Protein AF-A0A3M8QRM2-F1 (afdb_monomer)

Secondary structure (DSSP, 8-state):
---------------------------------HHHHHHHHTT--STTSHHHHHHHHHHHHHHHT-SS--HHHHHHHHHHHHHHTTSTTTHHHHHHHHHHHHHHHHHHHHHHHHHHHHHHHHHHHHHHHHHHHHHHHHHHHHHHHHHHHHHHHHHHT-----

Structure (mmCIF, N/CA/C/O backbone):
data_AF-A0A3M8QRM2-F1
#
_entry.id   AF-A0A3M8QRM2-F1
#
loop_
_atom_site.group_PDB
_atom_site.id
_atom_site.type_symbol
_atom_site.label_atom_id
_atom_site.label_alt_id
_atom_site.label_comp_id
_atom_site.label_asym_id
_atom_site.label_entity_id
_atom_site.label_seq_id
_atom_site.pdbx_PDB_ins_code
_atom_site.Cartn_x
_atom_site.Cartn_y
_atom_site.Cartn_z
_atom_site.occupancy
_atom_site.B_iso_or_equiv
_atom_site.auth_seq_id
_atom_site.auth_comp_id
_atom_site.auth_asym_id
_atom_site.auth_atom_id
_atom_site.pdbx_PDB_model_num
ATOM 1 N N . MET A 1 1 ? 6.748 -41.366 5.808 1.00 39.81 1 MET A N 1
ATOM 2 C CA . MET A 1 1 ? 7.653 -41.589 6.959 1.00 39.81 1 MET A CA 1
ATOM 3 C C . MET A 1 1 ? 6.977 -41.022 8.196 1.00 39.81 1 MET A C 1
ATOM 5 O O . MET A 1 1 ? 6.457 -39.918 8.132 1.00 39.81 1 MET A O 1
ATOM 9 N N . ASN A 1 2 ? 6.880 -41.847 9.238 1.00 37.50 2 ASN A N 1
ATOM 10 C CA . ASN A 1 2 ? 6.016 -41.687 10.411 1.00 37.50 2 ASN A CA 1
ATOM 11 C C . ASN A 1 2 ? 6.330 -40.464 11.297 1.00 37.50 2 ASN A C 1
ATOM 13 O O . ASN A 1 2 ? 7.507 -40.163 11.503 1.00 37.50 2 ASN A O 1
ATOM 17 N N . PRO A 1 3 ? 5.304 -39.845 11.913 1.00 53.81 3 PRO A N 1
ATOM 18 C CA . PRO A 1 3 ? 5.458 -38.874 12.991 1.00 53.81 3 PRO A CA 1
ATOM 19 C C . PRO A 1 3 ? 5.691 -39.585 14.336 1.00 53.81 3 PRO A C 1
ATOM 21 O O . PRO A 1 3 ? 5.033 -40.576 14.655 1.00 53.81 3 PRO A O 1
ATOM 24 N N . ARG A 1 4 ? 6.629 -39.084 15.148 1.00 53.94 4 ARG A N 1
ATOM 25 C CA . ARG A 1 4 ? 6.866 -39.569 16.516 1.00 53.94 4 ARG A CA 1
ATOM 26 C C . ARG A 1 4 ? 6.102 -38.711 17.522 1.00 53.94 4 ARG A C 1
ATOM 28 O O . ARG A 1 4 ? 6.549 -37.632 17.892 1.00 53.94 4 ARG A O 1
ATOM 35 N N . CYS A 1 5 ? 4.969 -39.244 17.972 1.00 37.34 5 CYS A N 1
ATOM 36 C CA . CYS A 1 5 ? 4.328 -38.904 19.237 1.00 37.34 5 CYS A CA 1
ATOM 37 C C . CYS A 1 5 ? 5.231 -39.312 20.410 1.00 37.34 5 CYS A C 1
ATOM 39 O O . CYS A 1 5 ? 5.727 -40.437 20.435 1.00 37.34 5 CYS A O 1
ATOM 41 N N . TRP A 1 6 ? 5.367 -38.440 21.406 1.00 51.44 6 TRP A N 1
ATOM 42 C CA . TRP A 1 6 ? 5.721 -38.833 22.769 1.00 51.44 6 TRP A CA 1
ATOM 43 C C . TRP A 1 6 ? 4.618 -38.343 23.705 1.00 51.44 6 TRP A C 1
ATOM 45 O O . TRP A 1 6 ? 4.428 -37.148 23.906 1.00 51.44 6 TRP A O 1
ATOM 55 N N . LEU A 1 7 ? 3.866 -39.317 24.215 1.00 45.44 7 LEU A N 1
ATOM 56 C CA . LEU A 1 7 ? 2.992 -39.221 25.375 1.00 45.44 7 LEU A CA 1
ATOM 57 C C . LEU A 1 7 ? 3.862 -39.295 26.633 1.00 45.44 7 LEU A C 1
ATOM 59 O O . LEU A 1 7 ? 4.697 -40.191 26.745 1.00 45.44 7 LEU A O 1
ATOM 63 N N . ALA A 1 8 ? 3.606 -38.422 27.601 1.00 49.69 8 ALA A N 1
ATOM 64 C CA . ALA A 1 8 ? 3.972 -38.654 28.992 1.00 49.69 8 ALA A CA 1
ATOM 65 C C . ALA A 1 8 ? 2.718 -38.456 29.850 1.00 49.69 8 ALA A C 1
ATOM 67 O O . ALA A 1 8 ? 2.223 -37.342 30.013 1.00 49.69 8 ALA A O 1
ATOM 68 N N . LEU A 1 9 ? 2.185 -39.582 30.332 1.00 43.50 9 LEU A N 1
ATOM 69 C CA . LEU A 1 9 ? 1.168 -39.663 31.374 1.00 43.50 9 LEU A CA 1
ATOM 70 C C . LEU A 1 9 ? 1.774 -39.250 32.721 1.00 43.50 9 LEU A C 1
ATOM 72 O O . LEU A 1 9 ? 2.837 -39.738 33.097 1.00 43.50 9 LEU A O 1
ATOM 76 N N . GLY A 1 10 ? 1.029 -38.455 33.484 1.00 43.53 10 GLY A N 1
ATOM 77 C CA . GLY A 1 10 ? 1.245 -38.238 34.912 1.00 43.53 10 GLY A CA 1
ATOM 78 C C . GLY A 1 10 ? -0.099 -38.084 35.618 1.00 43.53 10 GLY A C 1
ATOM 79 O O . GLY A 1 10 ? -0.721 -37.031 35.545 1.00 43.53 10 GLY A O 1
ATOM 80 N N . LEU A 1 11 ? -0.554 -39.173 36.241 1.00 41.69 11 LEU A N 1
ATOM 81 C CA . LEU A 1 11 ? -1.730 -39.278 37.112 1.00 41.69 11 LEU A CA 1
ATOM 82 C C . LEU A 1 11 ? -1.533 -38.484 38.414 1.00 41.69 11 LEU A C 1
ATOM 84 O O . LEU A 1 11 ? -0.445 -38.519 38.983 1.00 41.69 11 LEU A O 1
ATOM 88 N N . GLY A 1 12 ? -2.597 -37.862 38.938 1.00 40.59 12 GLY A N 1
ATOM 89 C CA . GLY A 1 12 ? -2.532 -37.208 40.249 1.00 40.59 12 GLY A CA 1
ATOM 90 C C . GLY A 1 12 ? -3.820 -36.554 40.759 1.00 40.59 12 GLY A C 1
ATOM 91 O O . GLY A 1 12 ? -3.872 -35.340 40.849 1.00 40.59 12 GLY A O 1
ATOM 92 N N . VAL A 1 13 ? -4.801 -37.389 41.125 1.00 43.09 13 VAL A N 1
ATOM 93 C CA . VAL A 1 13 ? -5.749 -37.257 42.261 1.00 43.09 13 VAL A CA 1
ATOM 94 C C . VAL A 1 13 ? -6.750 -36.080 42.314 1.00 43.09 13 VAL A C 1
ATOM 96 O O . VAL A 1 13 ? -6.422 -34.904 42.408 1.00 43.09 13 VAL A O 1
ATOM 99 N N . SER A 1 14 ? -8.022 -36.488 42.357 1.00 47.94 14 SER A N 1
ATOM 100 C CA . SER A 1 14 ? -9.252 -35.747 42.649 1.00 47.94 14 SER A CA 1
ATOM 101 C C . SER A 1 14 ? -9.298 -35.115 44.045 1.00 47.94 14 SER A C 1
ATOM 103 O O . SER A 1 14 ? -8.736 -35.688 44.970 1.00 47.94 14 SER A O 1
ATOM 105 N N . LEU A 1 15 ? -10.097 -34.049 44.218 1.00 44.78 15 LEU A N 1
ATOM 106 C CA . LEU A 1 15 ? -11.106 -33.912 45.290 1.00 44.78 15 LEU A CA 1
ATOM 107 C C . LEU A 1 15 ? -11.926 -32.602 45.156 1.00 44.78 15 LEU A C 1
ATOM 109 O O . LEU A 1 15 ? -11.358 -31.531 44.976 1.00 44.78 15 LEU A O 1
ATOM 113 N N . LEU A 1 16 ? -13.249 -32.744 45.356 1.00 43.75 16 LEU A N 1
ATOM 114 C CA . LEU A 1 16 ? -14.267 -31.752 45.780 1.00 43.75 16 LEU A CA 1
ATOM 115 C C . LEU A 1 16 ? -14.790 -30.771 44.701 1.00 43.75 16 LEU A C 1
ATOM 117 O O . LEU A 1 16 ? -14.080 -29.915 44.201 1.00 43.75 16 LEU A O 1
ATOM 121 N N . SER A 1 17 ? -16.021 -30.944 44.202 1.00 49.72 17 SER A N 1
ATOM 122 C CA . SER A 1 17 ? -17.311 -30.603 44.842 1.00 49.72 17 SER A CA 1
ATOM 123 C C . SER A 1 17 ? -17.619 -29.100 44.851 1.00 49.72 17 SER A C 1
ATOM 125 O O . SER A 1 17 ? -17.290 -28.404 45.806 1.00 49.72 17 SER A O 1
ATOM 127 N N . ALA A 1 18 ? -18.356 -28.644 43.832 1.00 39.75 18 ALA A N 1
ATOM 128 C CA . ALA A 1 18 ? -19.303 -27.532 43.928 1.00 39.75 18 ALA A CA 1
ATOM 129 C C . ALA A 1 18 ? -20.312 -27.610 42.766 1.00 39.75 18 ALA A C 1
ATOM 131 O O . ALA A 1 18 ? -19.945 -27.494 41.598 1.00 39.75 18 ALA A O 1
ATOM 132 N N . CYS A 1 19 ? -21.588 -27.816 43.091 1.00 42.44 19 CYS A N 1
ATOM 133 C CA . CYS A 1 19 ? -22.697 -27.620 42.165 1.00 42.44 19 CYS A CA 1
ATOM 134 C C . CYS A 1 19 ? -22.914 -26.121 41.938 1.00 42.44 19 CYS A C 1
ATOM 136 O O . CYS A 1 19 ? -23.173 -25.388 42.889 1.00 42.44 19 CYS A O 1
ATOM 138 N N . ALA A 1 20 ? -22.916 -25.691 40.681 1.00 39.47 20 ALA A N 1
ATOM 139 C CA . ALA A 1 20 ? -23.697 -24.543 40.241 1.00 39.47 20 ALA A CA 1
ATOM 140 C C . ALA A 1 20 ? -24.112 -24.781 38.781 1.00 39.47 20 ALA A C 1
ATOM 142 O O . ALA A 1 20 ? -23.257 -25.144 37.969 1.00 39.47 20 ALA A O 1
ATOM 143 N N . PRO A 1 21 ? -25.394 -24.605 38.414 1.00 40.81 21 PRO A N 1
ATOM 144 C CA . PRO A 1 21 ? -25.775 -24.557 37.016 1.00 40.81 21 PRO A CA 1
ATOM 145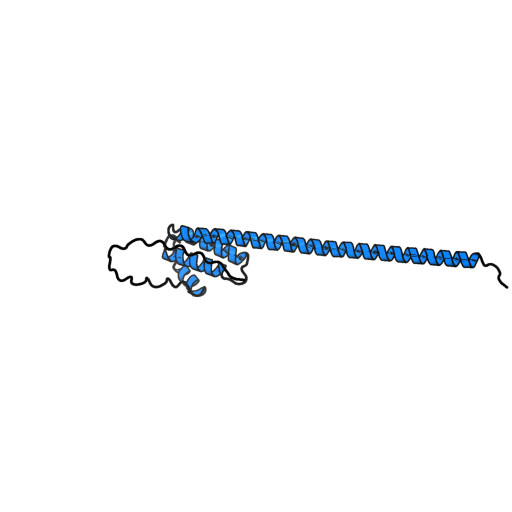 C C . PRO A 1 21 ? -25.130 -23.305 36.423 1.00 40.81 21 PRO A C 1
ATOM 147 O O . PRO A 1 21 ? -25.582 -22.185 36.661 1.00 40.81 21 PRO A O 1
ATOM 150 N N . PHE A 1 22 ? -24.054 -23.482 35.659 1.00 38.78 22 PHE A N 1
ATOM 151 C CA . PHE A 1 22 ? -23.626 -22.457 34.721 1.00 38.78 22 PHE A CA 1
ATOM 152 C C . PHE A 1 22 ? -24.723 -22.357 33.663 1.00 38.78 22 PHE A C 1
ATOM 154 O O . PHE A 1 22 ? -24.724 -23.060 32.655 1.00 38.78 22 PHE A O 1
ATOM 161 N N . VAL A 1 23 ? -25.686 -21.475 33.923 1.00 43.22 23 VAL A N 1
ATOM 162 C CA . VAL A 1 23 ? -26.374 -20.747 32.866 1.00 43.22 23 VAL A CA 1
ATOM 163 C C . VAL A 1 23 ? -25.251 -20.146 32.037 1.00 43.22 23 VAL A C 1
ATOM 165 O O . VAL A 1 23 ? -24.559 -19.237 32.497 1.00 43.22 23 VAL A O 1
ATOM 168 N N . SER A 1 24 ? -24.991 -20.725 30.865 1.00 37.16 24 SER A N 1
ATOM 169 C CA . SER A 1 24 ? -24.082 -20.122 29.905 1.00 37.16 24 SER A CA 1
ATOM 170 C C . SER A 1 24 ? -24.541 -18.676 29.721 1.00 37.16 24 SER A C 1
ATOM 172 O O . SER A 1 24 ? -25.699 -18.473 29.338 1.00 37.16 24 SER A O 1
ATOM 174 N N . PRO A 1 25 ? -23.709 -17.664 30.023 1.00 40.84 25 PRO A N 1
ATOM 175 C CA . PRO A 1 25 ? -24.023 -16.323 29.587 1.00 40.84 25 PRO A CA 1
ATOM 176 C C . PRO A 1 25 ? -24.157 -16.412 28.072 1.00 40.84 25 PRO A C 1
ATOM 178 O O . PRO A 1 25 ? -23.258 -16.892 27.378 1.00 40.84 25 PRO A O 1
ATOM 181 N N . LEU A 1 26 ? -25.344 -16.039 27.603 1.00 37.56 26 LEU A N 1
ATOM 182 C CA . LEU A 1 26 ? -25.668 -15.818 26.206 1.00 37.56 26 LEU A CA 1
ATOM 183 C C . LEU A 1 26 ? -24.424 -15.232 25.513 1.00 37.56 26 LEU A C 1
ATOM 185 O O . LEU A 1 26 ? -23.876 -14.254 26.038 1.00 37.56 26 LEU A O 1
ATOM 189 N N . PRO A 1 27 ? -23.937 -15.806 24.397 1.00 41.41 27 PRO A N 1
ATOM 190 C CA . PRO A 1 27 ? -22.798 -15.221 23.707 1.00 41.41 27 PRO A CA 1
ATOM 191 C C . PRO A 1 27 ? -23.145 -13.755 23.420 1.00 41.41 27 PRO A C 1
ATOM 193 O O . PRO A 1 27 ? -24.252 -13.491 22.932 1.00 41.41 27 PRO A O 1
ATOM 196 N N . PRO A 1 28 ? -22.271 -12.783 23.746 1.00 44.69 28 PRO A N 1
ATOM 197 C CA . PRO A 1 28 ? -22.489 -11.427 23.289 1.00 44.69 28 PRO A CA 1
ATOM 198 C C . PRO A 1 28 ? -22.466 -11.531 21.775 1.00 44.69 28 PRO A C 1
ATOM 200 O O . PRO A 1 28 ? -21.438 -11.842 21.195 1.00 44.69 28 PRO A O 1
ATOM 203 N N . ASN A 1 29 ? -23.619 -11.388 21.144 1.00 49.47 29 ASN A N 1
ATOM 204 C CA . ASN A 1 29 ? -23.720 -11.335 19.704 1.00 49.47 29 ASN A CA 1
ATOM 205 C C . ASN A 1 29 ? -23.404 -9.884 19.315 1.00 49.47 29 ASN A C 1
ATOM 207 O O . ASN A 1 29 ? -24.252 -9.023 19.574 1.00 49.47 29 ASN A O 1
ATOM 211 N N . PRO A 1 30 ? -22.233 -9.542 18.736 1.00 48.34 30 PRO A N 1
ATOM 212 C CA . PRO A 1 30 ? -21.995 -8.215 18.209 1.00 48.34 30 PRO A CA 1
ATOM 213 C C . PRO A 1 30 ? -22.072 -8.248 16.677 1.00 48.34 30 PRO A C 1
ATOM 215 O O . PRO A 1 30 ? -21.468 -7.417 16.014 1.00 48.34 30 PRO A O 1
ATOM 218 N N . ALA A 1 31 ? -22.810 -9.190 16.080 1.00 46.81 31 ALA A N 1
ATOM 219 C CA . ALA A 1 31 ? -23.088 -9.182 14.647 1.00 46.81 31 ALA A CA 1
ATOM 220 C C . ALA A 1 31 ? -24.291 -8.273 14.340 1.00 46.81 31 ALA A C 1
ATOM 222 O O . ALA A 1 31 ? -25.244 -8.659 13.669 1.00 46.81 31 ALA A O 1
ATOM 223 N N . GLY A 1 32 ? -24.278 -7.050 14.873 1.00 57.84 32 GLY A N 1
ATOM 224 C CA . GLY A 1 32 ? -25.130 -5.998 14.340 1.00 57.84 32 GLY A CA 1
ATOM 225 C C . GLY A 1 32 ? -24.547 -5.566 13.001 1.00 57.84 32 GLY A C 1
ATOM 226 O O . GLY A 1 32 ? -23.354 -5.279 12.920 1.00 57.84 32 GLY A O 1
ATOM 227 N N . SER A 1 33 ? -25.366 -5.507 11.950 1.00 70.75 33 SER A N 1
ATOM 228 C CA . SER A 1 33 ? -24.948 -4.858 10.703 1.00 70.75 33 SER A CA 1
ATOM 229 C C . SER A 1 33 ? -24.428 -3.443 11.009 1.00 70.75 33 SER A C 1
ATOM 231 O O . SER A 1 33 ? -24.876 -2.815 11.972 1.00 70.75 33 SER A O 1
ATOM 233 N N . ARG A 1 34 ? -23.473 -2.920 10.230 1.00 74.25 34 ARG A N 1
ATOM 234 C CA . ARG A 1 34 ? -22.861 -1.601 10.492 1.00 74.25 34 ARG A CA 1
ATOM 235 C C . ARG A 1 34 ? -23.907 -0.496 10.710 1.00 74.25 34 ARG A C 1
ATOM 237 O O . ARG A 1 34 ? -23.721 0.350 11.577 1.00 74.25 34 ARG A O 1
ATOM 244 N N . SER A 1 35 ? -25.028 -0.537 9.991 1.00 75.62 35 SER A N 1
ATOM 245 C CA . SER A 1 35 ? -26.160 0.383 10.177 1.00 75.62 35 SER A CA 1
ATOM 246 C C . SER A 1 35 ? -26.809 0.268 11.562 1.00 75.62 35 SER A C 1
ATOM 248 O O . SER A 1 35 ? -27.144 1.282 12.168 1.00 75.62 35 SER A O 1
ATOM 250 N N . THR A 1 36 ? -26.920 -0.940 12.116 1.00 77.44 36 THR A N 1
ATOM 251 C CA . THR A 1 36 ? -27.390 -1.182 13.488 1.00 77.44 36 THR A CA 1
ATOM 252 C C . THR A 1 36 ? -26.438 -0.583 14.525 1.00 77.44 36 THR A C 1
ATOM 254 O O . THR A 1 36 ? -26.889 0.014 15.500 1.00 77.44 36 THR A O 1
ATOM 257 N N . LEU A 1 37 ? -25.123 -0.706 14.321 1.00 79.06 37 LEU A N 1
ATOM 258 C CA . LEU A 1 37 ? -24.119 -0.121 15.220 1.00 79.06 37 LEU A CA 1
ATOM 259 C C . LEU A 1 37 ? -24.134 1.414 15.167 1.00 79.06 37 LEU A C 1
ATOM 261 O O . LEU A 1 37 ? -24.126 2.059 16.213 1.00 79.06 37 LEU A O 1
ATOM 265 N N . LEU A 1 38 ? -24.249 1.990 13.967 1.00 79.44 38 LEU A N 1
ATOM 266 C CA . LEU A 1 38 ? -24.386 3.437 13.769 1.00 79.44 38 LEU A CA 1
ATOM 267 C C . LEU A 1 38 ? -25.672 3.992 14.405 1.00 79.44 38 LEU A C 1
ATOM 269 O O . LEU A 1 38 ? -25.650 5.074 14.983 1.00 79.44 38 LEU A O 1
ATOM 273 N N . GLY A 1 39 ? -26.776 3.240 14.372 1.00 75.06 39 GLY A N 1
ATOM 274 C CA . GLY A 1 39 ? -28.000 3.611 15.089 1.00 75.06 39 GLY A CA 1
ATOM 275 C C . GLY A 1 39 ? -27.810 3.636 16.610 1.00 75.06 39 GLY A C 1
ATOM 276 O O . GLY A 1 39 ? -28.279 4.551 17.280 1.00 75.06 39 GLY A O 1
ATOM 277 N N . ARG A 1 40 ? -27.059 2.678 17.173 1.00 75.56 40 ARG A N 1
ATOM 278 C CA . ARG A 1 40 ? -26.759 2.645 18.618 1.00 75.56 40 ARG A CA 1
ATOM 279 C C . ARG A 1 40 ? -25.806 3.763 19.043 1.00 75.56 40 ARG A C 1
ATOM 281 O O . ARG A 1 40 ? -25.958 4.284 20.147 1.00 75.56 40 ARG A O 1
ATOM 288 N N . LEU A 1 41 ? -24.894 4.187 18.168 1.00 79.06 41 LEU A N 1
ATOM 289 C CA . LEU A 1 41 ? -24.037 5.354 18.403 1.00 79.06 41 LEU A CA 1
ATOM 290 C C . LEU A 1 41 ? -24.822 6.654 18.598 1.00 79.06 41 LEU A C 1
ATOM 292 O O . LEU A 1 41 ? -24.382 7.504 19.358 1.00 79.06 41 LEU A O 1
ATOM 296 N N . GLN A 1 42 ? -25.994 6.822 17.979 1.00 78.00 42 GLN A N 1
ATOM 297 C CA . GLN A 1 42 ? -26.798 8.038 18.185 1.00 78.00 42 GLN A CA 1
ATOM 298 C C . GLN A 1 42 ? -27.278 8.193 19.637 1.00 78.00 42 GLN A C 1
ATOM 300 O O . GLN A 1 42 ? -27.570 9.299 20.078 1.00 78.00 42 GLN A O 1
ATOM 305 N N . SER A 1 43 ? -27.334 7.086 20.384 1.00 75.44 43 SER A 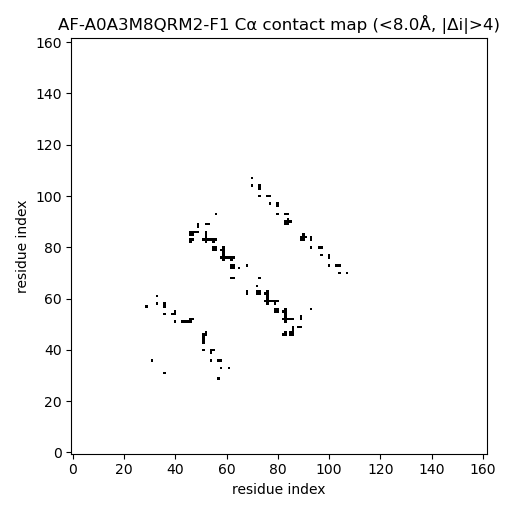N 1
ATOM 306 C CA . SER A 1 43 ? -27.661 7.063 21.814 1.00 75.44 43 SER A CA 1
ATOM 307 C C . SER A 1 43 ? -26.430 7.046 22.730 1.00 75.44 43 SER A C 1
ATOM 309 O O . SER A 1 43 ? -26.570 7.080 23.953 1.00 75.44 43 SER A O 1
ATOM 311 N N . CYS A 1 44 ? -25.224 6.987 22.160 1.00 74.75 44 CYS A N 1
ATOM 312 C CA . CYS A 1 44 ? -23.985 7.078 22.917 1.00 74.75 44 CYS A CA 1
ATOM 313 C C . CYS A 1 44 ? -23.741 8.529 23.343 1.00 74.75 44 CYS A C 1
ATOM 315 O O . CYS A 1 44 ? -23.474 9.393 22.514 1.00 74.75 44 CYS A O 1
ATOM 317 N N . GLY A 1 45 ? -23.826 8.782 24.651 1.00 68.44 45 GLY A N 1
ATOM 318 C CA . GLY A 1 45 ? -23.303 9.998 25.275 1.00 68.44 45 GLY A CA 1
ATOM 319 C C . GLY A 1 45 ? -21.778 9.932 25.413 1.00 68.44 45 GLY A C 1
ATOM 320 O O . GLY A 1 45 ? -21.066 9.684 24.444 1.00 68.44 45 GLY A O 1
ATOM 321 N N . SER A 1 46 ? -21.244 10.116 26.625 1.00 64.88 46 SER A N 1
ATOM 322 C CA . SER A 1 46 ? -19.809 9.906 26.852 1.00 64.88 46 SER A CA 1
ATOM 323 C C . SER A 1 46 ? -19.428 8.430 26.650 1.00 64.88 46 SER A C 1
ATOM 325 O O . SER A 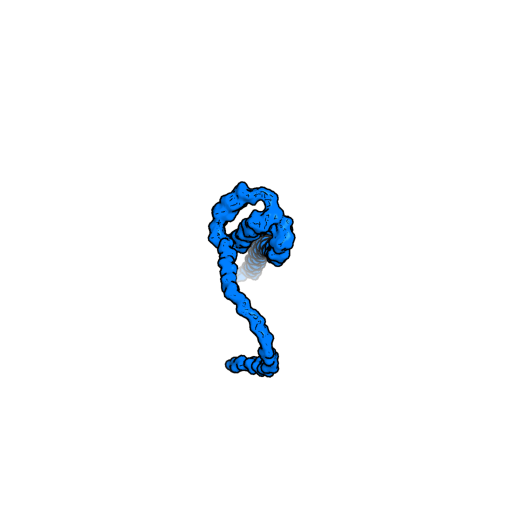1 46 ? -20.098 7.519 27.146 1.00 64.88 46 SER A O 1
ATOM 327 N N . ALA A 1 47 ? -18.308 8.179 25.963 1.00 62.91 47 ALA A N 1
ATOM 328 C CA . ALA A 1 47 ? -17.784 6.831 25.703 1.00 62.91 47 ALA A CA 1
ATOM 329 C C . ALA A 1 47 ? -17.310 6.087 26.975 1.00 62.91 47 ALA A C 1
ATOM 331 O O . ALA A 1 47 ? -16.853 4.949 26.904 1.00 62.91 47 ALA A O 1
ATOM 332 N N . ALA A 1 48 ? -17.454 6.700 28.155 1.00 70.38 48 ALA A N 1
ATOM 333 C CA . ALA A 1 48 ? -17.123 6.096 29.442 1.00 70.38 48 ALA A CA 1
ATOM 334 C C . ALA A 1 48 ? -18.054 4.923 29.807 1.00 70.38 48 ALA A C 1
ATOM 336 O O . ALA A 1 48 ? -17.652 4.019 30.542 1.00 70.38 48 ALA A O 1
ATOM 337 N N . GLY A 1 49 ? -19.290 4.902 29.295 1.00 84.69 49 GLY A N 1
ATOM 338 C CA . GLY A 1 49 ? -20.230 3.808 29.541 1.00 84.69 49 GLY A CA 1
ATOM 339 C C . GLY A 1 49 ? -19.810 2.512 28.841 1.00 84.69 49 GLY A C 1
ATOM 340 O O . GLY A 1 49 ? -19.557 2.509 27.637 1.00 84.69 49 GLY A O 1
ATOM 341 N N . ALA A 1 50 ? -19.802 1.388 29.566 1.00 87.62 50 ALA A N 1
ATOM 342 C CA . ALA A 1 50 ? -19.376 0.087 29.034 1.00 87.62 50 ALA A CA 1
ATOM 343 C C . ALA A 1 50 ? -20.182 -0.362 27.796 1.00 87.62 50 ALA A C 1
ATOM 345 O O . ALA A 1 50 ? -19.637 -0.981 26.884 1.00 87.62 50 ALA A O 1
ATOM 346 N N . SER A 1 51 ? -21.475 -0.027 27.727 1.00 87.75 51 SER A N 1
ATOM 347 C CA . SER A 1 51 ? -22.317 -0.302 26.555 1.00 87.75 51 SER A CA 1
ATOM 348 C C . SER A 1 51 ? -21.858 0.471 25.318 1.00 87.75 51 SER A C 1
ATOM 350 O O . SER A 1 51 ? -21.817 -0.098 24.230 1.00 87.75 51 SER A O 1
ATOM 352 N N . CYS A 1 52 ? -21.478 1.738 25.487 1.00 90.88 52 CYS A N 1
ATOM 353 C CA . CYS A 1 52 ? -21.005 2.577 24.398 1.00 90.88 52 CYS A CA 1
ATOM 354 C C . CYS A 1 52 ? -19.605 2.164 23.929 1.00 90.88 52 CYS A C 1
ATOM 356 O O . CYS A 1 52 ? -19.375 1.992 22.733 1.00 90.88 52 CYS A O 1
ATOM 358 N N . ALA A 1 53 ? -18.697 1.886 24.869 1.00 92.31 53 ALA A N 1
ATOM 359 C CA . ALA A 1 53 ? -17.364 1.380 24.557 1.00 92.31 53 ALA A CA 1
ATOM 360 C C . ALA A 1 53 ? -17.409 0.074 23.741 1.00 92.31 53 ALA A C 1
ATOM 362 O O . ALA A 1 53 ? -16.648 -0.086 22.789 1.00 92.31 53 ALA A O 1
ATOM 363 N N . LYS A 1 54 ? -18.361 -0.825 24.034 1.00 92.12 54 LYS A N 1
ATOM 364 C CA . LYS A 1 54 ? -18.591 -2.047 23.240 1.00 92.12 54 LYS A CA 1
ATOM 365 C C . LYS A 1 54 ? -19.102 -1.766 21.823 1.00 92.12 54 LYS A C 1
ATOM 367 O O . LYS A 1 54 ? -18.751 -2.502 20.906 1.00 92.12 54 LYS A O 1
ATOM 372 N N . VAL A 1 55 ? -19.911 -0.722 21.621 1.00 91.94 55 VAL A N 1
ATOM 373 C CA . VAL A 1 55 ? -20.358 -0.312 20.275 1.00 91.94 55 VAL A CA 1
ATOM 374 C C . VAL A 1 55 ? -19.180 0.217 19.456 1.00 91.94 55 VAL A C 1
ATOM 376 O O . VAL A 1 55 ? -19.008 -0.209 18.316 1.00 91.94 55 VAL A O 1
ATOM 379 N N . HIS A 1 56 ? -18.339 1.072 20.045 1.00 93.69 56 HIS A N 1
ATOM 380 C CA . HIS A 1 56 ? -17.116 1.564 19.405 1.00 93.69 56 HIS A CA 1
ATOM 381 C C . HIS A 1 56 ? -16.141 0.424 19.070 1.00 93.69 56 HIS A C 1
ATOM 383 O O . HIS A 1 56 ? -15.651 0.339 17.946 1.00 93.69 56 HIS A O 1
ATOM 389 N N . LEU A 1 57 ? -15.925 -0.521 19.992 1.00 94.62 57 LEU A N 1
ATOM 390 C CA . LEU A 1 57 ? -15.112 -1.710 19.724 1.00 94.62 57 LEU A CA 1
ATOM 391 C C . LEU A 1 57 ? -15.670 -2.529 18.545 1.00 94.62 57 LEU A C 1
ATOM 393 O O . LEU A 1 57 ? -14.926 -2.876 17.630 1.00 94.62 57 LEU A O 1
ATOM 397 N N . ALA A 1 58 ? -16.981 -2.778 18.514 1.00 93.69 58 ALA A N 1
ATOM 398 C CA . ALA A 1 58 ? -17.615 -3.508 17.416 1.00 93.69 58 ALA A CA 1
ATOM 399 C C . ALA A 1 58 ? -17.499 -2.773 16.065 1.00 93.69 58 ALA A C 1
ATOM 401 O O . ALA A 1 58 ? -17.341 -3.409 15.022 1.00 93.69 58 ALA A O 1
ATOM 402 N N . LEU A 1 59 ? -17.546 -1.437 16.061 1.00 94.06 59 LEU A N 1
ATOM 403 C CA . LEU A 1 59 ? -17.317 -0.639 14.855 1.00 94.06 59 LEU A CA 1
ATOM 404 C C . LEU A 1 59 ? -15.872 -0.716 14.380 1.00 94.06 59 LEU A C 1
ATOM 406 O O . LEU A 1 59 ? -15.649 -0.903 13.184 1.00 94.06 59 LEU A O 1
ATOM 410 N N . ALA A 1 60 ? -14.907 -0.630 15.298 1.00 95.62 60 ALA A N 1
ATOM 411 C CA . ALA A 1 60 ? -13.503 -0.836 14.977 1.00 95.62 60 ALA A CA 1
ATOM 412 C C . ALA A 1 60 ? -13.286 -2.197 14.310 1.00 95.62 60 ALA A C 1
ATOM 414 O O . ALA A 1 60 ? -12.702 -2.267 13.233 1.00 95.62 60 ALA A O 1
ATOM 415 N N . GLU A 1 61 ? -13.820 -3.273 14.890 1.00 94.81 61 GLU A N 1
ATOM 416 C CA . GLU A 1 61 ? -13.763 -4.604 14.280 1.00 94.81 61 GLU A CA 1
ATOM 417 C C . GLU A 1 61 ? -14.431 -4.649 12.902 1.00 94.81 61 GLU A C 1
ATOM 419 O O . GLU A 1 61 ? -13.913 -5.289 11.989 1.00 94.81 61 GLU A O 1
ATOM 424 N N . GLY A 1 62 ? -15.555 -3.952 12.724 1.00 94.19 62 GLY A N 1
ATOM 425 C CA . GLY A 1 62 ? -16.223 -3.821 11.431 1.00 94.19 62 GLY A CA 1
ATOM 426 C C . GLY A 1 62 ? -15.337 -3.166 10.369 1.00 94.19 62 GLY A C 1
ATOM 427 O O . GLY A 1 62 ? -15.291 -3.643 9.237 1.00 94.19 62 GLY A O 1
ATOM 428 N N . TYR A 1 63 ? -14.589 -2.121 10.731 1.00 94.94 63 TYR A N 1
ATOM 429 C CA . TYR A 1 63 ? -13.604 -1.498 9.844 1.00 94.94 63 TYR A CA 1
ATOM 430 C C . TYR A 1 63 ? -12.418 -2.421 9.536 1.00 94.94 63 TYR A C 1
ATOM 432 O O . TYR A 1 63 ? -11.932 -2.426 8.406 1.00 94.94 63 TYR A O 1
ATOM 440 N N . LEU A 1 64 ? -11.973 -3.219 10.510 1.00 94.94 64 LEU A N 1
ATOM 441 C CA . LEU A 1 64 ? -10.868 -4.170 10.340 1.00 94.94 64 LEU A CA 1
ATOM 442 C C . LEU A 1 64 ? -11.252 -5.410 9.522 1.00 94.94 64 LEU A C 1
ATOM 444 O O . LEU A 1 64 ? -10.372 -6.056 8.963 1.00 94.94 64 LEU A O 1
ATOM 448 N N . ARG A 1 65 ? -12.545 -5.739 9.437 1.00 93.94 65 ARG A N 1
ATOM 449 C CA . ARG A 1 65 ? -13.085 -6.803 8.572 1.00 93.94 65 ARG A CA 1
ATOM 450 C C . ARG A 1 65 ? -13.462 -6.314 7.170 1.00 93.94 65 ARG A C 1
ATOM 452 O O . ARG A 1 65 ? -13.927 -7.121 6.371 1.00 93.94 65 ARG A O 1
ATOM 459 N N . ALA A 1 66 ? -13.324 -5.019 6.880 1.00 90.00 66 ALA A N 1
ATOM 460 C CA . ALA A 1 66 ? -13.589 -4.499 5.545 1.00 90.00 66 ALA A CA 1
ATOM 461 C C . ALA A 1 66 ? -12.599 -5.103 4.540 1.00 90.00 66 ALA A C 1
ATOM 463 O O . ALA A 1 66 ? -11.403 -5.161 4.813 1.00 90.00 66 ALA A O 1
ATOM 464 N N . ASP A 1 67 ? -13.102 -5.519 3.382 1.00 88.00 67 ASP A N 1
ATOM 465 C CA . ASP A 1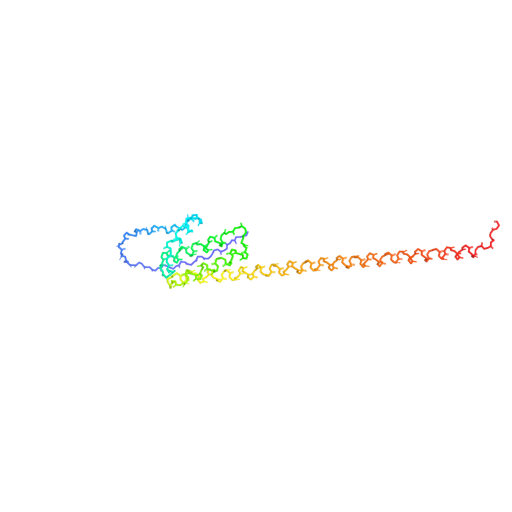 67 ? -12.289 -6.013 2.275 1.00 88.00 67 ASP A CA 1
ATOM 466 C C . ASP A 1 67 ? -12.523 -5.117 1.043 1.00 88.00 67 ASP A C 1
ATOM 468 O O . ASP A 1 67 ? -13.671 -5.000 0.598 1.00 88.00 67 ASP A O 1
ATOM 472 N N . PRO A 1 68 ? -11.489 -4.430 0.521 1.00 90.81 68 PRO A N 1
ATOM 473 C CA . PRO A 1 68 ? -10.114 -4.396 1.024 1.00 90.81 68 PRO A CA 1
ATOM 474 C C . PRO A 1 68 ? -9.953 -3.546 2.293 1.00 90.81 68 PRO A C 1
ATOM 476 O O . PRO A 1 68 ? -10.641 -2.540 2.495 1.00 90.81 68 PRO A O 1
ATOM 479 N N . VAL A 1 69 ? -8.968 -3.905 3.122 1.00 93.19 69 VAL A N 1
ATOM 480 C CA . VAL A 1 69 ? -8.497 -3.041 4.213 1.00 93.19 69 VAL A CA 1
ATOM 481 C C . VAL A 1 69 ? -7.712 -1.882 3.598 1.00 93.19 69 VAL A C 1
ATOM 483 O O . VAL A 1 69 ? -6.699 -2.086 2.933 1.00 93.19 69 VAL A O 1
ATOM 486 N N . THR A 1 70 ? -8.179 -0.657 3.822 1.00 94.81 70 THR A N 1
ATOM 487 C CA . THR A 1 70 ? -7.579 0.571 3.285 1.00 94.81 70 THR A CA 1
ATOM 488 C C . THR A 1 70 ? -7.014 1.429 4.409 1.00 94.81 70 THR A C 1
ATOM 490 O O . THR A 1 70 ? -7.387 1.274 5.572 1.00 94.81 70 THR A O 1
ATOM 493 N N . GLN A 1 71 ? -6.165 2.403 4.073 1.00 95.38 71 GLN A N 1
ATOM 494 C CA . GLN A 1 71 ? -5.683 3.386 5.048 1.00 95.38 71 GLN A CA 1
ATOM 495 C C . GLN A 1 71 ? -6.851 4.059 5.794 1.00 95.38 71 GLN A C 1
ATOM 497 O O . GLN A 1 71 ? -6.832 4.160 7.017 1.00 95.38 71 GLN A O 1
ATOM 502 N N . THR A 1 72 ? -7.921 4.417 5.079 1.00 95.94 72 THR A N 1
ATOM 503 C CA . THR A 1 72 ? -9.126 5.016 5.668 1.00 95.94 72 THR A CA 1
ATOM 504 C C . THR A 1 72 ? -9.840 4.079 6.643 1.00 95.94 72 THR A C 1
ATOM 506 O O . THR A 1 72 ? -10.322 4.541 7.681 1.00 95.94 72 THR A O 1
ATOM 509 N N . SER A 1 73 ? -9.918 2.772 6.356 1.00 96.25 73 SER A N 1
ATOM 510 C CA . SER A 1 73 ? -10.534 1.823 7.292 1.00 96.25 73 SER A CA 1
ATOM 511 C C . SER A 1 73 ? -9.668 1.617 8.535 1.00 96.25 73 SER A C 1
ATOM 513 O O . SER A 1 73 ? -10.210 1.579 9.637 1.00 96.25 73 SER A O 1
ATOM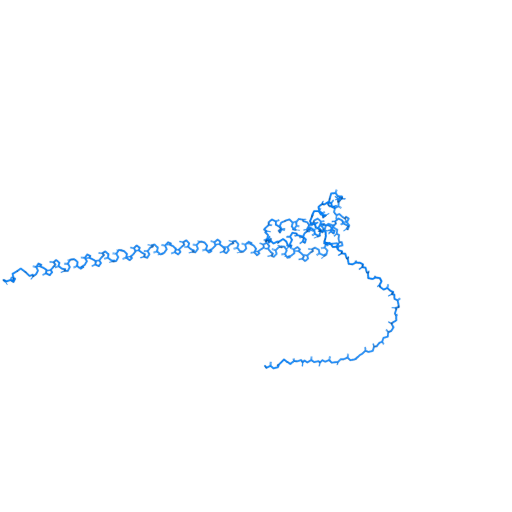 515 N N . LEU A 1 74 ? -8.338 1.597 8.402 1.00 97.19 74 LEU A N 1
ATOM 516 C CA . LEU A 1 74 ? -7.419 1.577 9.547 1.00 97.19 74 LEU A CA 1
ATOM 517 C C . LEU A 1 74 ? -7.518 2.846 10.397 1.00 97.19 74 LEU A C 1
ATOM 519 O O . LEU A 1 74 ? -7.493 2.766 11.625 1.00 97.19 74 LEU A O 1
ATOM 523 N N . ASP A 1 75 ? -7.656 4.008 9.762 1.00 96.69 75 ASP A N 1
ATOM 524 C CA . ASP A 1 75 ? -7.802 5.289 10.452 1.00 96.69 75 ASP A CA 1
ATOM 525 C C . ASP A 1 75 ? -9.122 5.378 11.212 1.00 96.69 75 ASP A C 1
ATOM 527 O O . ASP A 1 75 ? -9.140 5.771 12.382 1.00 96.69 75 ASP A O 1
ATOM 531 N N . SER A 1 76 ? -10.200 4.899 10.593 1.00 95.75 76 SER A N 1
ATOM 532 C CA . SER A 1 76 ? -11.503 4.773 11.244 1.00 95.75 76 SER A CA 1
ATOM 533 C C . SER A 1 76 ? -11.434 3.791 12.418 1.00 95.75 76 SER A C 1
ATOM 535 O O . SER A 1 76 ? -11.832 4.136 13.527 1.00 95.75 76 SER A O 1
ATOM 537 N N . ALA A 1 77 ? -10.843 2.606 12.226 1.00 97.06 77 ALA A N 1
ATOM 538 C CA . ALA A 1 77 ? -10.672 1.621 13.292 1.00 97.06 77 ALA A CA 1
ATOM 539 C C . ALA A 1 77 ? -9.857 2.173 14.472 1.00 97.06 77 ALA A C 1
ATOM 541 O O . ALA A 1 77 ? -10.252 2.004 15.621 1.00 97.06 77 ALA A O 1
ATOM 542 N N . ALA A 1 78 ? -8.747 2.869 14.209 1.00 97.56 78 ALA A N 1
ATOM 543 C CA . ALA A 1 78 ? -7.922 3.474 15.254 1.00 97.56 78 ALA A CA 1
ATOM 544 C C . ALA A 1 78 ? -8.684 4.526 16.070 1.00 97.56 78 ALA A C 1
ATOM 546 O O . ALA A 1 78 ? -8.461 4.635 17.276 1.00 97.56 78 ALA A O 1
ATOM 547 N N . SER A 1 79 ? -9.546 5.311 15.419 1.00 95.94 79 SER A N 1
ATOM 548 C CA . SER A 1 79 ? -10.374 6.318 16.084 1.00 95.94 79 SER A CA 1
ATOM 549 C C . SER A 1 79 ? -11.425 5.666 16.985 1.00 95.94 79 SER A C 1
ATOM 551 O O . SER A 1 79 ? -11.522 6.013 18.161 1.00 95.94 79 SER A O 1
ATOM 553 N N . GLU A 1 80 ? -12.132 4.653 16.483 1.00 95.38 80 GLU A N 1
ATOM 554 C CA . GLU A 1 80 ? -13.131 3.912 17.259 1.00 95.38 80 GLU A CA 1
ATOM 555 C C . GLU A 1 80 ? -12.508 3.174 18.456 1.00 95.38 80 GLU A C 1
ATOM 557 O O . GLU A 1 80 ? -13.036 3.221 19.567 1.00 95.38 80 GLU A O 1
ATOM 562 N N . LEU A 1 81 ? -11.330 2.562 18.282 1.00 96.56 81 LEU A N 1
ATOM 563 C CA . LEU A 1 81 ? -10.589 1.959 19.396 1.00 96.56 81 LEU A CA 1
ATOM 564 C C . LEU A 1 81 ? -10.192 3.001 20.456 1.00 96.56 81 LEU A C 1
ATOM 566 O O . LEU A 1 81 ? -10.137 2.656 21.637 1.00 96.56 81 LEU A O 1
ATOM 570 N N . ALA A 1 82 ? -9.953 4.261 20.066 1.00 95.06 82 ALA A N 1
ATOM 571 C CA . ALA A 1 82 ? -9.582 5.343 20.989 1.00 95.06 82 ALA A CA 1
ATOM 572 C C . ALA A 1 82 ? -10.748 5.692 21.899 1.00 95.06 82 ALA A C 1
ATOM 574 O O . ALA A 1 82 ? -10.584 5.860 23.106 1.00 95.06 82 ALA A O 1
ATOM 575 N N . LEU A 1 83 ? -11.933 5.785 21.296 1.00 93.75 83 LEU A N 1
ATOM 576 C CA . LEU A 1 83 ? -13.181 6.050 21.992 1.00 93.75 83 LEU A CA 1
ATOM 577 C C . LEU A 1 83 ? -13.520 4.888 22.930 1.00 93.75 83 LEU A C 1
ATOM 579 O O . LEU A 1 83 ? -13.782 5.117 24.108 1.00 93.75 83 LEU A O 1
ATOM 583 N N . ALA A 1 84 ? -13.411 3.642 22.457 1.00 94.19 84 ALA A N 1
ATOM 584 C CA . ALA A 1 84 ? -13.631 2.452 23.279 1.00 94.19 84 ALA A CA 1
ATOM 585 C C . ALA A 1 84 ? -12.666 2.362 24.478 1.00 94.19 84 ALA A C 1
ATOM 587 O O . ALA A 1 84 ? -13.072 1.974 25.573 1.00 94.19 84 ALA A O 1
ATOM 588 N N . ALA A 1 85 ? -11.403 2.762 24.297 1.00 95.06 85 ALA A N 1
ATOM 589 C CA . ALA A 1 85 ? -10.379 2.728 25.341 1.00 95.06 85 ALA A CA 1
ATOM 590 C C . ALA A 1 85 ? -10.579 3.763 26.465 1.00 95.06 85 ALA A C 1
ATOM 592 O O . ALA A 1 85 ? -9.897 3.680 27.485 1.00 95.06 85 ALA A O 1
ATOM 593 N N . GLN A 1 86 ? -11.511 4.714 26.326 1.00 93.75 86 GLN A N 1
ATOM 594 C CA . GLN A 1 86 ? -11.871 5.621 27.426 1.00 93.75 86 GLN A CA 1
ATOM 595 C C . GLN A 1 86 ? -12.543 4.879 28.589 1.00 93.75 86 GLN A C 1
ATOM 597 O O . GLN A 1 86 ? -12.521 5.356 29.724 1.00 93.75 86 GLN A O 1
ATOM 602 N N . ASN A 1 87 ? -13.119 3.703 28.327 1.00 94.50 87 ASN A N 1
ATOM 603 C CA . ASN A 1 87 ? -13.587 2.802 29.365 1.00 94.50 87 ASN A CA 1
ATOM 604 C C . ASN A 1 87 ? -12.443 1.853 29.799 1.00 94.50 87 ASN A C 1
ATOM 606 O O . ASN A 1 87 ? -11.921 1.110 28.966 1.00 94.50 87 ASN A O 1
ATOM 610 N N . PRO A 1 88 ? -12.064 1.815 31.092 1.00 92.19 88 PRO A N 1
ATOM 611 C CA . PRO A 1 88 ? -10.899 1.056 3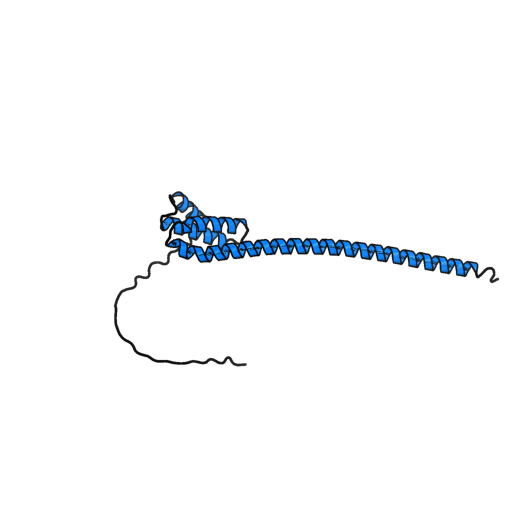1.561 1.00 92.19 88 PRO A CA 1
ATOM 612 C C . PRO A 1 88 ? -11.065 -0.470 31.493 1.00 92.19 88 PRO A C 1
ATOM 614 O O . PRO A 1 88 ? -10.062 -1.185 31.451 1.00 92.19 88 PRO A O 1
ATOM 617 N N . GLU A 1 89 ? -12.302 -0.975 31.491 1.00 90.94 89 GLU A N 1
ATOM 618 C CA . GLU A 1 89 ? -12.597 -2.402 31.313 1.00 90.94 89 GLU A CA 1
ATOM 619 C C . GLU A 1 89 ? -12.272 -2.816 29.872 1.00 90.94 89 GLU A C 1
ATOM 621 O O . GLU A 1 89 ? -11.500 -3.747 29.647 1.00 90.94 89 GLU A O 1
ATOM 626 N N . ILE A 1 90 ? -12.755 -2.033 28.902 1.00 94.06 90 ILE A N 1
ATOM 627 C CA . ILE A 1 90 ? -12.575 -2.286 27.465 1.00 94.06 90 ILE A CA 1
ATOM 628 C C . ILE A 1 90 ? -11.170 -1.907 26.970 1.00 94.06 90 ILE A C 1
ATOM 630 O O . ILE A 1 90 ? -10.666 -2.503 26.020 1.00 94.06 90 ILE A O 1
ATOM 634 N N . ALA A 1 91 ? -10.476 -0.978 27.633 1.00 93.88 91 ALA A N 1
ATOM 635 C CA . ALA A 1 91 ? -9.125 -0.550 27.258 1.00 93.88 91 ALA A CA 1
ATOM 636 C C . ALA A 1 91 ? -8.110 -1.707 27.164 1.00 93.88 91 ALA A C 1
ATOM 638 O O . ALA A 1 91 ? -7.189 -1.680 26.344 1.00 93.88 91 ALA A O 1
ATOM 639 N N . ARG A 1 92 ? -8.268 -2.750 27.990 1.00 93.62 92 ARG A N 1
ATOM 640 C CA . ARG A 1 92 ? -7.394 -3.934 27.939 1.00 93.62 92 ARG A CA 1
ATOM 641 C C . ARG A 1 92 ? -7.644 -4.776 26.688 1.00 93.62 92 ARG A C 1
ATOM 643 O O . ARG A 1 92 ? -6.697 -5.339 26.143 1.00 93.62 92 ARG A O 1
ATOM 650 N N . GLU A 1 93 ? -8.891 -4.829 26.228 1.00 93.06 93 GLU A N 1
ATOM 651 C CA . GLU A 1 93 ? -9.305 -5.550 25.021 1.00 93.06 93 GLU A CA 1
ATOM 652 C C . GLU A 1 93 ? -8.891 -4.806 23.742 1.00 93.06 93 GLU A C 1
ATOM 654 O O . GLU A 1 93 ? -8.493 -5.430 22.760 1.00 93.06 93 GLU A O 1
ATOM 659 N N . THR A 1 94 ? -8.906 -3.468 23.753 1.00 95.38 94 THR A N 1
ATOM 660 C CA . THR A 1 94 ? -8.540 -2.652 22.581 1.00 95.38 94 THR A CA 1
ATOM 661 C C . THR A 1 94 ? -7.031 -2.578 22.349 1.00 95.38 94 THR A C 1
ATOM 663 O O . THR A 1 94 ? -6.592 -2.430 21.208 1.00 95.38 94 THR A O 1
ATOM 666 N N . ALA A 1 95 ? -6.210 -2.715 23.395 1.00 94.75 95 ALA A N 1
ATOM 667 C CA . ALA A 1 95 ? -4.751 -2.636 2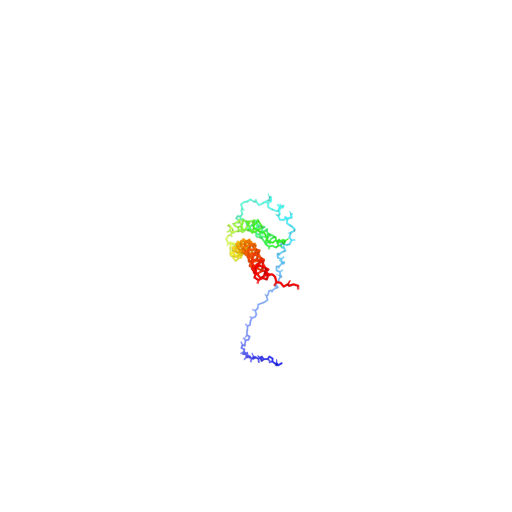3.305 1.00 94.75 95 ALA A CA 1
ATOM 668 C C . ALA A 1 95 ? -4.104 -3.576 22.256 1.00 94.75 95 ALA A C 1
ATOM 670 O O . ALA A 1 95 ? -3.261 -3.104 21.483 1.00 94.75 95 ALA A O 1
ATOM 671 N N . PRO A 1 96 ? -4.427 -4.887 22.183 1.00 96.06 96 PRO A N 1
ATOM 672 C CA . PRO A 1 96 ? -3.906 -5.752 21.123 1.00 96.06 96 PRO A CA 1
ATOM 673 C C . PRO A 1 96 ? -4.379 -5.332 19.730 1.00 96.06 96 PRO A C 1
ATOM 675 O O . PRO A 1 96 ? -3.563 -5.314 18.809 1.00 96.06 96 PRO A O 1
ATOM 678 N N . LEU A 1 97 ? -5.645 -4.933 19.579 1.00 95.69 97 LEU A N 1
ATOM 679 C CA . LEU A 1 97 ? -6.178 -4.472 18.295 1.00 95.69 97 LEU A CA 1
ATOM 680 C C . LEU A 1 97 ? -5.443 -3.226 17.811 1.00 95.69 97 LEU A C 1
ATOM 682 O O . LEU A 1 97 ? -5.043 -3.168 16.654 1.00 95.69 97 LEU A O 1
ATOM 686 N N . TYR A 1 98 ? -5.163 -2.280 18.706 1.00 96.19 98 TYR A N 1
ATOM 687 C CA . TYR A 1 98 ? -4.372 -1.095 18.393 1.00 96.19 98 TYR A CA 1
ATOM 688 C C . TYR A 1 98 ? -3.007 -1.427 17.797 1.00 96.19 98 TYR A C 1
ATOM 690 O O . TYR A 1 98 ? -2.609 -0.824 16.801 1.00 96.19 98 TYR A O 1
ATOM 698 N N . ARG A 1 99 ? -2.292 -2.396 18.382 1.00 96.81 99 ARG A N 1
ATOM 699 C CA . ARG A 1 99 ? -0.999 -2.845 17.847 1.00 96.81 99 ARG A CA 1
ATOM 700 C C . ARG A 1 99 ? -1.151 -3.449 16.457 1.00 96.81 99 ARG A C 1
ATOM 702 O O . ARG A 1 99 ? -0.340 -3.142 15.587 1.00 96.81 99 ARG A O 1
ATOM 709 N N . SER A 1 100 ? -2.199 -4.239 16.230 1.00 96.38 100 SER A N 1
ATOM 710 C CA . SER A 1 100 ? -2.501 -4.772 14.899 1.00 96.38 100 SER A CA 1
ATOM 711 C C . SER A 1 100 ? -2.792 -3.662 13.888 1.00 96.38 100 SER A C 1
ATOM 713 O O . SER A 1 100 ? -2.234 -3.699 12.796 1.00 96.38 100 SER A O 1
ATOM 715 N N . VAL A 1 101 ? -3.571 -2.633 14.253 1.00 97.88 101 VAL A N 1
ATOM 716 C CA . VAL A 1 101 ? -3.831 -1.478 13.372 1.00 97.88 101 VAL A CA 1
ATOM 717 C C . VAL A 1 101 ? -2.535 -0.766 12.988 1.00 97.88 101 VAL A C 1
ATOM 719 O O . VAL A 1 101 ? -2.337 -0.456 11.815 1.00 97.88 101 VAL A O 1
ATOM 722 N N . GLN A 1 102 ? -1.631 -0.531 13.943 1.00 97.31 102 GLN A N 1
ATOM 723 C CA . GLN A 1 102 ? -0.339 0.093 13.634 1.00 97.31 102 GLN A CA 1
ATOM 724 C C . GLN A 1 102 ? 0.521 -0.797 12.732 1.00 97.31 102 GLN A C 1
ATOM 726 O O . GLN A 1 102 ? 1.070 -0.312 11.747 1.00 97.31 102 GLN A O 1
ATOM 731 N N . GLY A 1 103 ? 0.563 -2.106 12.998 1.00 97.69 103 GLY A N 1
ATOM 732 C CA . GLY A 1 103 ? 1.262 -3.060 12.137 1.00 97.69 103 GLY A CA 1
ATOM 733 C C . GLY A 1 103 ? 0.720 -3.075 10.704 1.00 97.69 103 GLY A C 1
ATOM 734 O O . GLY A 1 103 ? 1.498 -3.109 9.752 1.00 97.69 103 GLY A O 1
ATOM 735 N N . TRP A 1 104 ? -0.601 -2.991 10.531 1.00 96.88 104 TRP A N 1
ATOM 736 C CA . TRP A 1 104 ? -1.236 -2.910 9.213 1.00 96.88 104 TRP A CA 1
ATOM 737 C C . TRP A 1 104 ? -0.956 -1.583 8.502 1.00 96.88 104 TRP A C 1
ATOM 739 O O . TRP A 1 104 ? -0.669 -1.596 7.307 1.00 96.88 104 TRP A O 1
ATOM 749 N N . ARG A 1 105 ? -0.949 -0.450 9.216 1.00 96.88 105 ARG A N 1
ATOM 750 C CA . ARG A 1 105 ? -0.547 0.850 8.645 1.00 96.88 105 ARG A CA 1
ATOM 751 C C . ARG A 1 105 ? 0.898 0.832 8.164 1.00 96.88 105 ARG A C 1
ATOM 753 O O . ARG A 1 105 ? 1.196 1.288 7.063 1.00 96.88 105 ARG A O 1
ATOM 760 N N . ASP A 1 106 ? 1.793 0.274 8.974 1.00 96.75 106 ASP A N 1
ATOM 761 C CA . ASP A 1 106 ? 3.198 0.126 8.609 1.00 96.75 106 ASP A CA 1
ATOM 762 C C . ASP A 1 106 ? 3.372 -0.764 7.379 1.00 96.75 106 ASP A C 1
ATOM 764 O O . ASP A 1 106 ? 4.189 -0.453 6.512 1.00 96.75 106 ASP A O 1
ATOM 768 N N . ALA A 1 107 ? 2.598 -1.846 7.285 1.00 96.38 107 ALA A N 1
ATOM 769 C CA . ALA A 1 107 ? 2.598 -2.726 6.125 1.00 96.38 107 ALA A CA 1
ATOM 770 C C . ALA A 1 107 ? 2.081 -2.020 4.861 1.00 96.38 107 ALA A C 1
ATOM 772 O O . ALA A 1 107 ? 2.736 -2.116 3.826 1.00 96.38 107 ALA A O 1
ATOM 773 N N . LEU A 1 108 ? 0.973 -1.271 4.942 1.00 95.56 108 LEU A N 1
ATOM 774 C CA . LEU A 1 108 ? 0.446 -0.496 3.811 1.00 95.56 108 LEU A CA 1
ATOM 775 C C . LEU A 1 108 ? 1.456 0.538 3.314 1.00 95.56 108 LEU A C 1
ATOM 777 O O . LEU A 1 108 ? 1.731 0.606 2.119 1.00 95.56 108 LEU A O 1
ATOM 781 N N . ARG A 1 109 ? 2.070 1.295 4.229 1.00 95.81 109 ARG A N 1
ATOM 782 C CA . ARG A 1 109 ? 3.110 2.271 3.883 1.00 95.81 109 ARG A CA 1
ATOM 783 C C . ARG A 1 109 ? 4.296 1.610 3.182 1.00 95.81 109 ARG A C 1
ATOM 785 O O . ARG A 1 109 ? 4.688 2.057 2.112 1.00 95.81 109 ARG A O 1
ATOM 792 N N . LYS A 1 110 ? 4.816 0.507 3.733 1.00 96.75 110 LYS A N 1
ATOM 793 C CA . LYS A 1 110 ? 5.900 -0.263 3.098 1.00 96.75 110 LYS A CA 1
ATOM 794 C C . LYS A 1 110 ? 5.498 -0.803 1.724 1.00 96.75 110 LYS A C 1
ATOM 796 O O . LYS A 1 110 ? 6.337 -0.856 0.833 1.00 96.75 110 LYS A O 1
ATOM 801 N N . GLY A 1 111 ? 4.236 -1.199 1.559 1.00 96.62 111 GLY A N 1
ATOM 802 C CA . GLY A 1 111 ? 3.676 -1.609 0.273 1.00 96.62 111 GLY A CA 1
ATOM 803 C C . GLY A 1 111 ? 3.734 -0.485 -0.761 1.00 96.62 111 GLY A C 1
ATOM 804 O O . GLY A 1 111 ? 4.269 -0.692 -1.845 1.00 96.62 111 GLY A O 1
ATOM 805 N N . HIS A 1 112 ? 3.275 0.716 -0.401 1.00 95.75 112 HIS A N 1
ATOM 806 C CA . HIS A 1 112 ? 3.349 1.893 -1.272 1.00 95.75 112 HIS A CA 1
ATOM 807 C C . HIS A 1 112 ? 4.791 2.298 -1.604 1.00 95.75 112 HIS A C 1
ATOM 809 O O . HIS A 1 112 ? 5.093 2.597 -2.757 1.00 95.75 112 HIS A O 1
ATOM 815 N N . ASP A 1 113 ? 5.698 2.254 -0.625 1.00 97.44 113 ASP A N 1
ATOM 816 C CA . ASP A 1 113 ? 7.116 2.543 -0.857 1.00 97.44 113 ASP A CA 1
ATOM 817 C C . ASP A 1 113 ? 7.738 1.537 -1.840 1.00 97.44 113 ASP A C 1
ATOM 819 O O . ASP A 1 113 ? 8.510 1.917 -2.723 1.00 97.44 113 ASP A O 1
ATOM 823 N N . ALA A 1 114 ? 7.394 0.251 -1.717 1.00 97.94 114 ALA A N 1
ATOM 824 C CA . ALA A 1 114 ? 7.864 -0.795 -2.622 1.00 97.94 114 ALA A CA 1
ATOM 825 C C . ALA A 1 114 ? 7.300 -0.633 -4.043 1.00 97.94 114 ALA A C 1
ATOM 827 O O . ALA A 1 114 ? 8.026 -0.831 -5.018 1.00 97.94 114 ALA A O 1
ATOM 828 N N . GLU A 1 115 ? 6.033 -0.241 -4.175 1.00 98.12 115 GLU A N 1
ATOM 829 C CA . GLU A 1 115 ? 5.404 0.050 -5.467 1.00 98.12 115 GLU A CA 1
ATOM 830 C C . GLU A 1 115 ? 6.083 1.238 -6.163 1.00 98.12 115 GLU A C 1
ATOM 832 O O . GLU A 1 115 ? 6.481 1.135 -7.325 1.00 98.12 115 GLU A O 1
ATOM 837 N N . ALA A 1 116 ? 6.349 2.319 -5.423 1.00 98.00 116 ALA A N 1
ATOM 838 C CA . ALA A 1 116 ? 7.082 3.471 -5.938 1.00 98.00 116 ALA A CA 1
ATOM 839 C C . ALA A 1 116 ? 8.510 3.104 -6.387 1.00 98.00 116 ALA A C 1
ATOM 841 O O . ALA A 1 116 ? 8.976 3.557 -7.436 1.00 98.00 116 ALA A O 1
ATOM 842 N N . GLN A 1 117 ? 9.208 2.251 -5.628 1.00 98.31 117 GLN A N 1
ATOM 843 C CA . GLN A 1 117 ? 10.532 1.746 -6.008 1.00 98.31 117 GLN A CA 1
ATOM 844 C C . GLN A 1 117 ? 10.483 0.895 -7.279 1.00 98.31 117 GLN A C 1
ATOM 846 O O . GLN A 1 117 ? 11.353 1.023 -8.143 1.00 98.31 117 GLN A O 1
ATOM 851 N N . LEU A 1 118 ? 9.466 0.044 -7.414 1.00 98.38 118 LEU A N 1
ATOM 852 C CA . LEU A 1 118 ? 9.277 -0.774 -8.604 1.00 98.38 118 LEU A CA 1
ATOM 853 C C . LEU A 1 118 ? 9.045 0.097 -9.846 1.00 98.38 118 LEU A C 1
ATOM 855 O O . LEU A 1 118 ? 9.630 -0.165 -10.897 1.00 98.38 118 LEU A O 1
ATOM 859 N N . ASP A 1 119 ? 8.239 1.148 -9.737 1.00 98.38 119 ASP A N 1
ATOM 860 C CA . ASP A 1 119 ? 7.967 2.048 -10.859 1.00 98.38 119 ASP A CA 1
ATOM 861 C C . ASP A 1 119 ? 9.180 2.903 -11.243 1.00 98.38 119 ASP A C 1
ATOM 863 O O . ASP A 1 119 ? 9.464 3.093 -12.435 1.00 98.38 119 ASP A O 1
ATOM 867 N N . ALA A 1 120 ? 9.975 3.333 -10.260 1.00 98.38 120 ALA A N 1
ATOM 868 C CA . ALA A 1 120 ? 11.270 3.955 -10.517 1.00 98.38 120 ALA A CA 1
ATOM 869 C C . ALA A 1 120 ? 12.215 2.993 -11.265 1.00 98.38 120 ALA A C 1
ATOM 871 O O . ALA A 1 120 ? 12.821 3.371 -12.274 1.00 98.38 120 ALA A O 1
ATOM 872 N N . ALA A 1 121 ? 12.284 1.728 -10.839 1.00 98.38 121 ALA A N 1
ATOM 873 C CA . ALA A 1 121 ? 13.107 0.707 -11.483 1.00 98.38 121 ALA A CA 1
ATOM 874 C C . ALA A 1 121 ? 12.656 0.408 -12.925 1.00 98.38 121 ALA A C 1
ATOM 876 O O . ALA A 1 121 ? 13.494 0.326 -13.825 1.00 98.38 121 ALA A O 1
ATOM 877 N N . LYS A 1 122 ? 11.344 0.309 -13.184 1.00 98.50 122 LYS A N 1
ATOM 878 C CA . LYS A 1 122 ? 10.800 0.160 -14.549 1.00 98.50 122 LYS A CA 1
ATOM 879 C C . LYS A 1 122 ? 11.203 1.333 -15.439 1.00 98.50 122 LYS A C 1
ATOM 881 O O . LYS A 1 122 ? 11.642 1.132 -16.570 1.00 98.50 122 LYS A O 1
ATOM 886 N N . THR A 1 123 ? 11.099 2.555 -14.924 1.00 98.38 123 THR A N 1
ATOM 887 C CA . THR A 1 123 ? 11.481 3.768 -15.661 1.00 98.38 123 THR A CA 1
ATOM 888 C C . THR A 1 123 ? 12.968 3.746 -16.024 1.00 98.38 123 THR A C 1
ATOM 890 O O . THR A 1 123 ? 13.338 4.004 -17.172 1.00 98.38 123 THR A O 1
ATOM 893 N N . GLN A 1 124 ? 13.828 3.352 -15.082 1.00 98.50 124 GLN A N 1
ATOM 894 C CA . GLN A 1 124 ? 15.261 3.187 -15.327 1.00 98.50 124 GLN A CA 1
ATOM 895 C C . GLN A 1 124 ? 15.550 2.094 -16.369 1.00 98.50 124 GLN A C 1
ATOM 897 O O . GLN A 1 124 ? 16.396 2.280 -17.250 1.00 98.50 124 GLN A O 1
ATOM 902 N N . LEU A 1 125 ? 14.835 0.968 -16.320 1.00 98.56 125 LEU A N 1
ATOM 903 C CA . LEU A 1 125 ? 14.970 -0.106 -17.304 1.00 98.56 125 LEU A CA 1
ATOM 904 C C . LEU A 1 125 ? 14.596 0.367 -18.718 1.00 98.56 125 LEU A C 1
ATOM 906 O O . LEU A 1 125 ? 15.307 0.082 -19.682 1.00 98.56 125 LEU A O 1
ATOM 910 N N . HIS A 1 126 ? 13.522 1.143 -18.859 1.00 98.25 126 HIS A N 1
ATOM 911 C CA . HIS A 1 126 ? 13.157 1.729 -20.149 1.00 98.25 126 HIS A CA 1
ATOM 912 C C . HIS A 1 126 ? 14.223 2.704 -20.662 1.00 98.25 126 HIS A C 1
ATOM 914 O O . HIS A 1 126 ? 14.591 2.645 -21.838 1.00 98.25 126 HIS A O 1
ATOM 920 N N . GLY A 1 127 ? 14.778 3.545 -19.785 1.00 98.44 127 GLY A N 1
ATOM 921 C CA . GLY A 1 127 ? 15.866 4.460 -20.136 1.00 98.44 127 GLY A CA 1
ATOM 922 C C . GLY A 1 127 ? 17.123 3.731 -20.619 1.00 98.44 127 GLY A C 1
ATOM 923 O O . GLY A 1 127 ? 17.670 4.062 -21.672 1.00 98.44 127 GLY A O 1
ATOM 924 N N . THR A 1 128 ? 17.553 2.695 -19.898 1.00 98.44 128 THR A N 1
ATOM 925 C CA . THR A 1 128 ? 18.717 1.875 -20.284 1.00 98.44 128 THR A CA 1
ATOM 926 C C . THR A 1 128 ? 18.476 1.108 -21.583 1.00 98.44 128 THR A C 1
ATOM 928 O O . THR A 1 128 ? 19.356 1.064 -22.442 1.00 98.44 128 THR A O 1
ATOM 931 N N . THR A 1 129 ? 17.264 0.592 -21.795 1.00 98.69 129 THR A N 1
ATOM 932 C CA . THR A 1 129 ? 16.872 -0.052 -23.058 1.00 98.69 129 THR A CA 1
ATOM 933 C C . THR A 1 129 ? 16.949 0.925 -24.235 1.00 98.69 129 THR A C 1
ATOM 935 O O . THR A 1 129 ? 17.484 0.590 -25.293 1.00 98.69 129 THR A O 1
ATOM 938 N N . ALA A 1 130 ? 16.475 2.161 -24.062 1.00 98.25 130 ALA A N 1
ATOM 939 C CA . ALA A 1 130 ? 16.567 3.191 -25.095 1.00 98.25 130 ALA A CA 1
ATOM 940 C C . ALA A 1 130 ? 18.027 3.559 -25.418 1.00 98.25 130 ALA A C 1
ATOM 942 O O . ALA A 1 130 ? 18.385 3.700 -26.589 1.00 98.25 130 ALA A O 1
ATOM 943 N N . GLN A 1 131 ? 18.885 3.664 -24.399 1.00 98.38 131 GLN A N 1
ATOM 944 C CA . GLN A 1 131 ? 20.319 3.915 -24.579 1.00 98.38 131 GLN A CA 1
ATOM 945 C C . GLN A 1 131 ? 21.015 2.771 -25.322 1.00 98.38 131 GLN A C 1
ATOM 947 O O . GLN A 1 131 ? 21.794 3.031 -26.240 1.00 98.38 131 GLN A O 1
ATOM 952 N N . LEU A 1 132 ? 20.700 1.519 -24.979 1.00 98.56 132 LEU A N 1
ATOM 953 C CA . LEU A 1 132 ? 21.213 0.340 -25.674 1.00 98.56 132 LEU A CA 1
ATOM 954 C C . LEU A 1 132 ? 20.806 0.351 -27.152 1.00 98.56 132 LEU A C 1
ATOM 956 O O . LEU A 1 132 ? 21.651 0.190 -28.030 1.00 98.56 132 LEU A O 1
ATOM 960 N N . ASN A 1 133 ? 19.534 0.621 -27.442 1.00 98.44 133 ASN A N 1
ATOM 961 C CA . ASN A 1 133 ? 19.044 0.716 -28.816 1.00 98.44 133 ASN A CA 1
ATOM 962 C C . ASN A 1 133 ? 19.739 1.842 -29.595 1.00 98.44 133 ASN A C 1
ATOM 964 O O . ASN A 1 133 ? 20.126 1.653 -30.749 1.00 98.44 133 ASN A O 1
ATOM 968 N N . ALA A 1 134 ? 19.962 2.997 -28.962 1.00 98.50 134 ALA A N 1
ATOM 969 C CA . ALA A 1 134 ? 20.695 4.102 -29.571 1.00 98.50 134 ALA A CA 1
ATOM 970 C C . ALA A 1 134 ? 22.166 3.745 -29.850 1.00 98.50 134 ALA A C 1
ATOM 972 O O . ALA A 1 134 ? 22.693 4.097 -30.908 1.00 98.50 134 ALA A O 1
ATOM 973 N N . ALA A 1 135 ? 22.831 3.032 -28.937 1.00 98.44 135 ALA A N 1
ATOM 974 C CA . ALA A 1 135 ? 24.198 2.553 -29.125 1.00 98.44 135 ALA A CA 1
ATOM 975 C C . ALA A 1 135 ? 24.287 1.529 -30.267 1.00 98.44 135 ALA A C 1
ATOM 977 O O . ALA A 1 135 ? 25.125 1.681 -31.156 1.00 98.44 135 ALA A O 1
ATOM 978 N N . ASN A 1 136 ? 23.369 0.561 -30.310 1.00 98.56 136 ASN A N 1
ATOM 979 C CA . ASN A 1 136 ? 23.287 -0.433 -31.382 1.00 98.56 136 ASN A CA 1
ATOM 980 C C . ASN A 1 136 ? 23.060 0.223 -32.750 1.00 98.56 136 ASN A C 1
ATOM 982 O O . ASN A 1 136 ? 23.730 -0.119 -33.722 1.00 98.56 136 ASN A O 1
ATOM 986 N N . ALA A 1 137 ? 22.180 1.226 -32.828 1.00 98.50 137 ALA A N 1
ATOM 987 C CA . ALA A 1 137 ? 21.956 1.977 -34.062 1.00 98.50 137 ALA A CA 1
ATOM 988 C C . ALA A 1 137 ? 23.212 2.738 -34.524 1.00 98.50 137 ALA A C 1
ATOM 990 O O . ALA A 1 137 ? 23.486 2.813 -35.722 1.00 98.50 137 ALA A O 1
ATOM 991 N N . ARG A 1 138 ? 23.995 3.298 -33.592 1.00 98.38 138 ARG A N 1
ATOM 992 C CA . ARG A 1 138 ? 25.276 3.951 -33.912 1.00 98.38 138 ARG A CA 1
ATOM 993 C C . ARG A 1 138 ? 26.305 2.944 -34.417 1.00 98.38 138 ARG A C 1
ATOM 995 O O . ARG A 1 138 ? 26.958 3.219 -35.418 1.00 98.38 138 ARG A O 1
ATOM 1002 N N . LEU A 1 139 ? 26.413 1.788 -33.768 1.00 98.56 139 LEU A N 1
ATOM 1003 C CA . LEU A 1 139 ? 27.327 0.722 -34.171 1.00 98.56 139 LEU A CA 1
ATOM 1004 C C . LEU A 1 139 ? 26.992 0.204 -35.576 1.00 98.56 139 LEU A C 1
ATOM 1006 O O . LEU A 1 139 ? 27.867 0.188 -36.435 1.00 98.56 139 LEU A O 1
ATOM 1010 N N . ALA A 1 140 ? 25.717 -0.073 -35.861 1.00 98.19 140 ALA A N 1
ATOM 1011 C CA . ALA A 1 140 ? 25.270 -0.485 -37.193 1.00 98.19 140 ALA A CA 1
ATOM 1012 C C . ALA A 1 140 ? 25.602 0.553 -38.285 1.00 98.19 140 ALA A C 1
ATOM 1014 O O . ALA A 1 140 ? 26.009 0.198 -39.393 1.00 98.19 140 ALA A O 1
ATOM 1015 N N . ARG A 1 141 ? 25.480 1.854 -37.977 1.00 98.38 141 ARG A N 1
ATOM 1016 C CA . ARG A 1 141 ? 25.888 2.927 -38.903 1.00 98.38 141 ARG A CA 1
ATOM 1017 C C . ARG A 1 141 ? 27.393 2.924 -39.154 1.00 98.38 141 ARG A C 1
ATOM 1019 O O . ARG A 1 141 ? 27.807 3.058 -40.301 1.00 98.38 141 ARG A O 1
ATOM 1026 N N . LEU A 1 142 ? 28.205 2.766 -38.109 1.00 98.44 142 LEU A N 1
ATOM 1027 C CA . LEU A 1 142 ? 29.662 2.693 -38.244 1.00 98.44 142 LEU A CA 1
ATOM 1028 C C . LEU A 1 142 ? 30.084 1.481 -39.078 1.00 98.44 142 LEU A C 1
ATOM 1030 O O . LEU A 1 142 ? 30.904 1.625 -39.980 1.00 98.44 142 LEU A O 1
ATOM 1034 N N . GLU A 1 143 ? 29.478 0.317 -38.844 1.00 98.38 143 GLU A N 1
ATOM 1035 C CA . GLU A 1 143 ? 29.715 -0.875 -39.662 1.00 98.38 143 GLU A CA 1
ATOM 1036 C C . GLU A 1 143 ? 29.384 -0.632 -41.139 1.00 98.38 143 GLU A C 1
ATOM 1038 O O . GLU A 1 143 ? 30.172 -0.990 -42.014 1.00 98.38 143 GLU A O 1
ATOM 1043 N N . SER A 1 144 ? 28.251 0.016 -41.430 1.00 97.88 144 SER A N 1
ATOM 1044 C CA . SER A 1 144 ? 27.866 0.358 -42.804 1.00 97.88 144 SER A CA 1
ATOM 1045 C C . SER A 1 144 ? 28.876 1.295 -43.472 1.00 97.88 144 SER A C 1
ATOM 1047 O O . SER A 1 144 ? 29.226 1.083 -44.631 1.00 97.88 144 SER A O 1
ATOM 1049 N N . LEU A 1 145 ? 29.359 2.316 -42.756 1.00 98.12 145 LEU A N 1
ATOM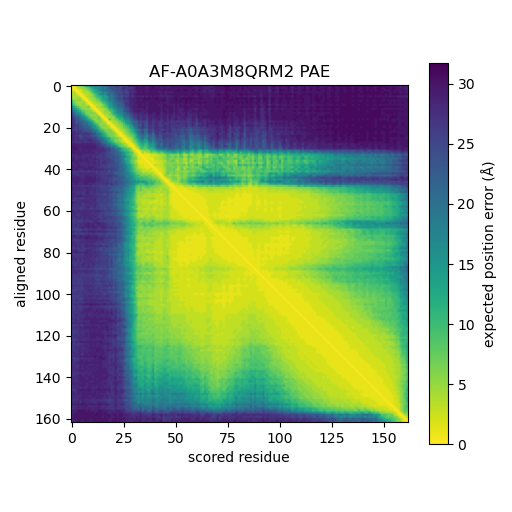 1050 C CA . LEU A 1 145 ? 30.357 3.257 -43.274 1.00 98.12 145 LEU A CA 1
ATOM 1051 C C . LEU A 1 145 ? 31.698 2.571 -43.549 1.00 98.12 145 LEU A C 1
ATOM 1053 O O . LEU A 1 145 ? 32.321 2.826 -44.578 1.00 98.12 145 LEU A O 1
ATOM 1057 N N . LEU A 1 146 ? 32.132 1.682 -42.651 1.00 98.06 146 LEU A N 1
ATOM 1058 C CA . LEU A 1 146 ? 33.362 0.914 -42.829 1.00 98.06 146 LEU A CA 1
ATOM 1059 C C . LEU A 1 146 ? 33.270 -0.024 -44.035 1.00 98.06 146 LEU A C 1
ATOM 1061 O O . LEU A 1 146 ? 34.203 -0.062 -44.836 1.00 98.06 146 LEU A O 1
ATOM 1065 N N . ARG A 1 147 ? 32.145 -0.732 -44.208 1.00 97.56 147 ARG A N 1
ATOM 1066 C CA . ARG A 1 147 ? 31.917 -1.591 -45.383 1.00 97.56 147 ARG A CA 1
ATOM 1067 C C . ARG A 1 147 ? 31.924 -0.789 -46.679 1.00 97.56 147 ARG A C 1
ATOM 1069 O O . ARG A 1 147 ? 32.609 -1.185 -47.616 1.00 97.56 147 ARG A O 1
ATOM 1076 N N . HIS A 1 148 ? 31.217 0.340 -46.713 1.00 97.19 148 HIS A N 1
ATOM 1077 C CA . HIS A 1 148 ? 31.177 1.205 -47.890 1.00 97.19 148 HIS A CA 1
ATOM 1078 C C . HIS A 1 148 ? 32.578 1.700 -48.265 1.00 97.19 148 HIS A C 1
ATOM 1080 O O . HIS A 1 148 ? 33.019 1.498 -49.390 1.00 97.19 148 HIS A O 1
ATOM 1086 N N . LYS A 1 149 ? 33.338 2.219 -47.294 1.00 96.62 149 LYS A N 1
ATOM 1087 C CA . LYS A 1 149 ? 34.701 2.705 -47.535 1.00 96.62 149 LYS A CA 1
ATOM 1088 C C . LYS A 1 149 ? 35.664 1.598 -47.973 1.00 96.62 149 LYS A C 1
ATOM 1090 O O . LYS A 1 149 ? 36.525 1.835 -48.821 1.00 96.62 149 LYS A O 1
ATOM 1095 N N . ALA A 1 150 ? 35.536 0.395 -47.413 1.00 96.19 150 ALA A N 1
ATOM 1096 C CA . ALA A 1 150 ? 36.315 -0.758 -47.855 1.00 96.19 150 ALA A CA 1
ATOM 1097 C C . ALA A 1 150 ? 35.994 -1.123 -49.314 1.00 96.19 150 ALA A C 1
ATOM 1099 O O . ALA A 1 150 ? 36.910 -1.352 -50.101 1.00 96.19 150 ALA A O 1
ATOM 1100 N N . GLN A 1 151 ? 34.712 -1.114 -49.688 1.00 95.00 151 GLN A N 1
ATOM 1101 C CA . GLN A 1 151 ? 34.266 -1.381 -51.054 1.00 95.00 151 GLN A CA 1
ATOM 1102 C C . GLN A 1 151 ? 34.760 -0.318 -52.046 1.00 95.00 151 GLN A C 1
ATOM 1104 O O . GLN A 1 151 ? 35.297 -0.679 -53.091 1.00 95.00 151 GLN A O 1
ATOM 1109 N N . ASP A 1 152 ? 34.669 0.965 -51.695 1.00 94.56 152 ASP A N 1
ATOM 1110 C CA . ASP A 1 152 ? 35.178 2.066 -52.523 1.00 94.56 152 ASP A CA 1
ATOM 1111 C C . ASP A 1 152 ? 36.690 1.941 -52.756 1.00 94.56 152 ASP A C 1
ATOM 1113 O O . ASP A 1 152 ? 37.174 2.114 -53.876 1.00 94.56 152 ASP A O 1
ATOM 1117 N N . THR A 1 153 ? 37.438 1.586 -51.703 1.00 94.06 153 THR A N 1
ATOM 1118 C CA . THR A 1 153 ? 38.894 1.386 -51.776 1.00 94.06 153 THR A CA 1
ATOM 1119 C C . THR A 1 153 ? 39.242 0.217 -52.698 1.00 94.06 153 THR A C 1
ATOM 1121 O O . THR A 1 153 ? 40.151 0.337 -53.514 1.00 94.06 153 THR A O 1
ATOM 1124 N N . LEU A 1 154 ? 38.506 -0.897 -52.620 1.00 93.00 154 LEU A N 1
ATOM 1125 C CA . LEU A 1 154 ? 38.704 -2.042 -53.514 1.00 93.00 154 LEU A CA 1
ATOM 1126 C C . LEU A 1 154 ? 38.439 -1.680 -54.981 1.00 93.00 154 LEU A C 1
ATOM 1128 O O . LEU A 1 154 ? 39.227 -2.056 -55.844 1.00 93.00 154 LEU A O 1
ATOM 1132 N N . GLN A 1 155 ? 37.381 -0.915 -55.262 1.00 90.75 155 GLN A N 1
ATOM 1133 C CA . GLN A 1 155 ? 37.072 -0.457 -56.621 1.00 90.75 155 GLN A CA 1
ATOM 1134 C C . GLN A 1 155 ? 38.161 0.470 -57.178 1.00 90.75 155 GLN A C 1
ATOM 1136 O O . GLN A 1 155 ? 38.560 0.331 -58.330 1.00 90.75 155 GLN A O 1
ATOM 1141 N N . HIS A 1 156 ? 38.691 1.381 -56.356 1.00 84.25 156 HIS A N 1
ATOM 1142 C CA . HIS A 1 156 ? 39.762 2.297 -56.767 1.00 84.25 156 HIS A CA 1
ATOM 1143 C C . HIS A 1 156 ? 41.106 1.596 -57.000 1.00 84.25 156 HIS A C 1
ATOM 1145 O O . HIS A 1 156 ? 41.934 2.107 -57.750 1.00 84.25 156 HIS A O 1
ATOM 1151 N N . LEU A 1 157 ? 41.329 0.437 -56.373 1.00 84.38 157 LEU A N 1
ATOM 1152 C CA . LEU A 1 157 ? 42.521 -0.395 -56.562 1.00 84.38 157 LEU A CA 1
ATOM 1153 C C . LEU A 1 157 ? 42.411 -1.362 -57.754 1.00 84.38 157 LEU A C 1
ATOM 1155 O O . L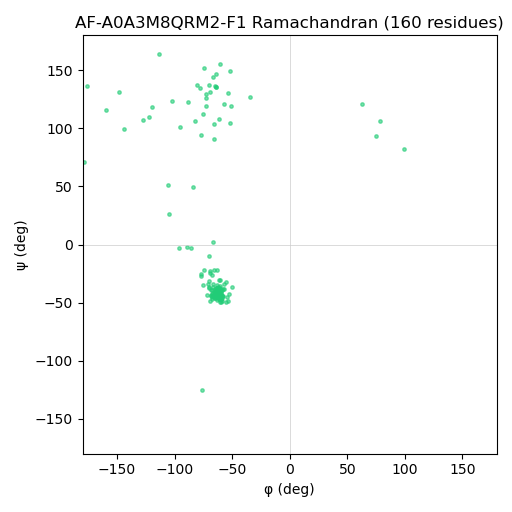EU A 1 157 ? 43.398 -2.014 -58.087 1.00 84.38 157 LEU A O 1
ATOM 1159 N N . GLN A 1 158 ? 41.264 -1.411 -58.442 1.00 74.19 158 GLN A N 1
ATOM 1160 C CA . GLN A 1 158 ? 41.091 -2.107 -59.723 1.00 74.19 158 GLN A CA 1
ATOM 1161 C C . GLN A 1 158 ? 40.993 -1.142 -60.933 1.00 74.19 158 GLN A C 1
ATOM 1163 O O . GLN A 1 158 ? 40.062 -1.272 -61.732 1.00 74.19 158 GLN A O 1
ATOM 1168 N N . PRO A 1 159 ? 41.913 -0.172 -61.145 1.00 57.34 159 PRO A N 1
ATOM 1169 C CA . PRO A 1 159 ? 41.906 0.613 -62.368 1.00 57.34 159 PRO A CA 1
ATOM 1170 C C . PRO A 1 159 ? 42.499 -0.243 -63.495 1.00 57.34 159 PRO A C 1
ATOM 1172 O O . PRO A 1 159 ? 43.711 -0.313 -63.676 1.00 57.34 159 PRO A O 1
ATOM 1175 N N . GLY A 1 160 ? 41.628 -0.920 -64.240 1.00 60.25 160 GLY A N 1
ATOM 1176 C CA . GLY A 1 160 ? 42.001 -1.686 -65.428 1.00 60.25 160 GLY A CA 1
ATOM 1177 C C . GLY A 1 160 ? 42.149 -3.182 -65.174 1.00 60.25 160 GLY A C 1
ATOM 1178 O O . GLY A 1 160 ? 43.255 -3.705 -65.070 1.00 60.25 160 GLY A O 1
ATOM 1179 N N . GLN A 1 161 ? 41.025 -3.894 -65.177 1.00 49.44 161 GLN A N 1
ATOM 1180 C CA . GLN A 1 161 ? 41.003 -5.188 -65.852 1.00 49.44 161 GLN A CA 1
ATOM 1181 C C . GLN A 1 161 ? 40.296 -4.987 -67.205 1.00 49.44 161 GLN A C 1
ATOM 1183 O O . GLN A 1 161 ? 39.203 -4.417 -67.201 1.00 49.44 161 GLN A O 1
ATOM 1188 N N . PRO A 1 162 ? 40.946 -5.335 -68.334 1.00 50.91 162 PRO A N 1
ATOM 1189 C CA . PRO A 1 162 ? 40.336 -5.314 -69.663 1.00 50.91 162 PRO A CA 1
ATOM 1190 C C . PRO A 1 162 ? 39.199 -6.333 -69.804 1.00 50.91 162 PRO A C 1
ATOM 1192 O O . PRO A 1 162 ? 39.200 -7.336 -69.051 1.00 50.91 162 PRO A O 1
#

pLDDT: mean 82.1, std 21.09, range [37.16, 98.69]

Sequence (162 aa):
MNPRCWLALGLGVSLLSACAPFVSPLPPNPAGSRSTLLGRLQSCGSAAGASCAKVHLALAEGYLRADPVTQTSLDSAASELALAAQNPEIARETAPLYRSVQGWRDALRKGHDAEAQLDAAKTQLHGTTAQLNAANARLARLESLLRHKAQDTLQHLQPGQP

Organism: NCBI:txid1867749

Nearest PDB structures (foldseek):
  6hep-assembly2_D  TM=7.165E-01  e=9.014E+00  Homo sapiens
  5om0-assembly2_B  TM=5.367E-01  e=3.916E+00  Homo sapiens
  6y3s-assembly1_A-2  TM=5.679E-01  e=9.567E+00  Homo sapiens

Radius of gyration: 36.96 Å; Cα contacts (8 Å, |Δi|>4): 86; chains: 1; bounding box: 70×52×115 Å

Solvent-accessible surface area (backbone atoms only — not comparable to full-atom values): 9553 Å² total; per-residue (Å²): 134,86,84,85,84,82,87,82,91,80,88,81,83,88,83,85,90,81,93,71,87,77,72,73,76,71,76,86,77,74,85,57,56,70,69,56,45,56,58,53,50,76,73,46,72,71,38,59,43,70,71,39,15,51,47,28,41,48,49,17,51,51,30,70,68,36,85,77,74,42,73,68,32,45,52,50,18,55,51,26,35,54,46,10,37,62,15,75,78,48,28,68,67,36,51,63,54,52,53,50,44,52,53,51,52,53,49,52,52,52,48,53,54,51,50,54,51,50,53,52,49,52,53,51,51,52,52,51,51,51,52,50,54,53,50,52,54,50,49,54,50,51,52,50,52,52,52,50,54,52,52,52,52,55,57,67,73,56,81,76,77,133

Mean predicted aligned error: 13.59 Å

Foldseek 3Di:
DDDDDDDDDDDDDDDDDDDDPPPPPDPPPLPDDLVRLVVVCVVDDQLQDQVNLVSLQSQLVVLVPDVPNDPVSLVSSLVSLVSSLSHVVCVVVSVVVNVVSVVVVVVVVVVVVVVVVVVVVVVVVVVVVVVVVVVVVVVVVVVVVVVVVVVVVVVVVCPDDD